Prot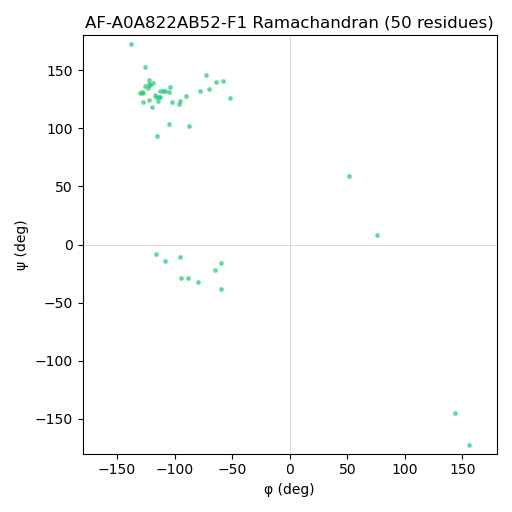ein AF-A0A822AB52-F1 (afdb_monomer)

pLDDT: mean 86.56, std 5.15, range [66.94, 93.06]

Structure (mmCIF, N/CA/C/O backbone):
data_AF-A0A822AB52-F1
#
_entry.id   AF-A0A822AB52-F1
#
loop_
_atom_site.group_PDB
_atom_site.id
_atom_site.type_symbol
_atom_site.label_atom_id
_atom_site.label_alt_id
_atom_site.label_comp_id
_atom_site.label_asym_id
_atom_site.label_entity_id
_atom_site.label_seq_id
_atom_site.pdbx_PDB_ins_code
_atom_site.Cartn_x
_atom_site.Cartn_y
_atom_site.Cartn_z
_atom_site.occupancy
_atom_site.B_iso_or_equiv
_atom_site.auth_seq_id
_atom_site.auth_comp_id
_atom_site.auth_asym_id
_atom_site.auth_atom_id
_atom_site.pdbx_PDB_model_num
ATOM 1 N N . ALA A 1 1 ? -0.262 9.890 4.476 1.00 77.75 1 ALA A N 1
ATOM 2 C CA . ALA A 1 1 ? 0.650 8.770 4.169 1.00 77.75 1 ALA A CA 1
ATOM 3 C C . ALA A 1 1 ? 2.000 9.314 3.711 1.00 77.75 1 ALA A C 1
ATOM 5 O O . ALA A 1 1 ? 2.056 10.458 3.273 1.00 77.75 1 ALA A O 1
ATOM 6 N N . GLN A 1 2 ? 3.066 8.533 3.845 1.00 85.12 2 GLN A N 1
ATOM 7 C CA . GLN A 1 2 ? 4.433 8.876 3.451 1.00 85.12 2 GLN A CA 1
ATOM 8 C C . GLN A 1 2 ? 4.966 7.789 2.521 1.00 85.12 2 GLN A C 1
ATOM 10 O O . GLN A 1 2 ? 4.751 6.610 2.792 1.00 85.12 2 GLN A O 1
ATOM 15 N N . VAL A 1 3 ? 5.634 8.181 1.439 1.00 88.12 3 VAL A N 1
ATOM 16 C CA . VAL A 1 3 ? 6.227 7.260 0.463 1.00 88.12 3 VAL A CA 1
ATOM 17 C C . VAL A 1 3 ? 7.734 7.461 0.469 1.00 88.12 3 VAL A C 1
ATOM 19 O O . VAL A 1 3 ? 8.206 8.588 0.339 1.00 88.12 3 VAL A O 1
ATOM 22 N N . GLU A 1 4 ? 8.475 6.37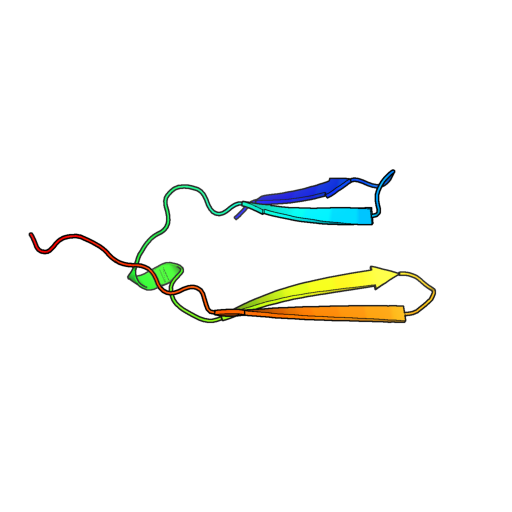1 0.612 1.00 90.12 4 GLU A N 1
ATOM 23 C CA . GLU A 1 4 ? 9.933 6.331 0.545 1.00 90.12 4 GLU A CA 1
ATOM 24 C C . GLU A 1 4 ? 10.339 5.373 -0.571 1.00 90.12 4 GLU A C 1
ATOM 26 O O . GLU A 1 4 ? 9.751 4.302 -0.714 1.00 90.12 4 GLU A O 1
ATOM 31 N N . MET A 1 5 ? 11.336 5.745 -1.370 1.00 85.25 5 MET A N 1
ATOM 32 C CA . MET A 1 5 ? 11.838 4.892 -2.444 1.00 85.25 5 MET A CA 1
ATOM 33 C C . MET A 1 5 ? 13.349 4.747 -2.312 1.00 85.25 5 MET A C 1
ATOM 35 O O . MET A 1 5 ? 14.082 5.737 -2.309 1.00 85.25 5 MET A O 1
ATOM 39 N N . ASN A 1 6 ? 13.821 3.512 -2.199 1.00 88.75 6 ASN A N 1
ATOM 40 C CA . ASN A 1 6 ? 15.235 3.197 -2.184 1.00 88.75 6 ASN A CA 1
ATOM 41 C C . ASN A 1 6 ? 15.721 3.013 -3.624 1.00 88.75 6 ASN A C 1
ATOM 43 O O . ASN A 1 6 ? 15.515 1.969 -4.237 1.00 88.75 6 ASN A O 1
ATOM 47 N N . ALA A 1 7 ? 16.399 4.025 -4.163 1.00 81.31 7 ALA A N 1
ATOM 48 C CA . ALA A 1 7 ? 16.913 3.989 -5.531 1.00 81.31 7 ALA A CA 1
ATOM 49 C C . ALA A 1 7 ? 17.993 2.913 -5.763 1.00 81.31 7 ALA A C 1
ATOM 51 O O . ALA A 1 7 ? 18.194 2.502 -6.902 1.00 81.31 7 ALA A O 1
ATOM 52 N N . ALA A 1 8 ? 18.681 2.448 -4.713 1.00 85.69 8 ALA A N 1
ATOM 53 C CA . ALA A 1 8 ? 19.723 1.430 -4.837 1.00 85.69 8 ALA A CA 1
ATOM 54 C C . ALA A 1 8 ? 19.149 0.008 -4.959 1.00 85.69 8 ALA A C 1
ATOM 56 O O . ALA A 1 8 ? 19.749 -0.829 -5.627 1.00 85.69 8 ALA A O 1
ATOM 57 N N . THR A 1 9 ? 18.001 -0.268 -4.331 1.00 86.62 9 THR A N 1
ATOM 58 C CA . THR A 1 9 ? 17.354 -1.595 -4.355 1.00 86.62 9 THR A CA 1
ATOM 59 C C . THR A 1 9 ? 16.084 -1.645 -5.204 1.00 86.62 9 THR A C 1
ATOM 61 O O . THR A 1 9 ? 15.603 -2.732 -5.509 1.00 86.62 9 THR A O 1
ATOM 64 N N . GLY A 1 10 ? 15.532 -0.492 -5.589 1.00 81.38 10 GLY A N 1
ATOM 65 C CA . GLY A 1 10 ? 14.239 -0.388 -6.269 1.00 81.38 10 GLY A CA 1
ATOM 66 C C . GLY A 1 10 ? 13.034 -0.592 -5.345 1.00 81.38 10 GLY A C 1
ATOM 67 O O . GLY A 1 10 ? 11.909 -0.680 -5.827 1.00 81.38 10 GLY A O 1
ATOM 68 N N . GLU A 1 11 ? 13.247 -0.670 -4.029 1.00 86.06 11 GLU A N 1
ATOM 69 C CA . GLU A 1 11 ? 12.175 -0.887 -3.057 1.00 86.06 11 GLU A CA 1
ATOM 70 C C . GLU A 1 11 ? 11.385 0.407 -2.809 1.00 86.06 11 GLU A C 1
ATOM 72 O O . GLU A 1 11 ? 11.970 1.462 -2.557 1.00 86.06 11 GLU A O 1
ATOM 77 N N . ALA A 1 12 ? 10.055 0.324 -2.848 1.00 86.50 12 ALA A N 1
ATOM 78 C CA . ALA A 1 12 ? 9.155 1.412 -2.479 1.00 86.50 12 ALA A CA 1
ATOM 79 C C . ALA A 1 12 ? 8.376 1.041 -1.211 1.00 86.50 12 ALA A C 1
ATOM 81 O O . ALA A 1 12 ? 7.798 -0.041 -1.117 1.00 86.50 12 ALA A O 1
ATOM 82 N N . LYS A 1 13 ? 8.327 1.957 -0.244 1.00 88.75 13 LYS A N 1
ATOM 83 C CA . LYS A 1 13 ? 7.653 1.778 1.042 1.00 88.75 13 LYS A CA 1
ATOM 84 C C . LYS A 1 13 ? 6.604 2.864 1.251 1.00 88.75 13 LYS A C 1
ATOM 86 O O . LYS A 1 13 ? 6.920 4.051 1.251 1.00 88.75 13 LYS A O 1
ATOM 91 N N . LEU A 1 14 ? 5.362 2.451 1.496 1.00 88.00 14 LEU A N 1
ATOM 92 C CA . LEU A 1 14 ? 4.265 3.323 1.916 1.00 88.00 14 LEU A CA 1
ATOM 93 C C . LEU A 1 14 ? 4.037 3.172 3.427 1.00 88.00 14 LEU A C 1
ATOM 95 O O . LEU A 1 14 ? 3.742 2.082 3.907 1.00 88.00 14 LEU A O 1
ATOM 99 N N . SER A 1 15 ? 4.129 4.271 4.172 1.00 90.00 15 SER A N 1
ATOM 100 C CA . SER A 1 15 ? 3.854 4.325 5.613 1.00 90.00 15 SER A CA 1
ATOM 101 C C . SER A 1 15 ? 2.619 5.187 5.896 1.00 90.00 15 SER A C 1
ATOM 103 O O . SER A 1 15 ? 2.538 6.344 5.473 1.00 90.00 15 SER A O 1
ATOM 105 N N . ILE A 1 16 ? 1.645 4.650 6.634 1.00 88.44 16 ILE A N 1
ATOM 106 C CA . ILE A 1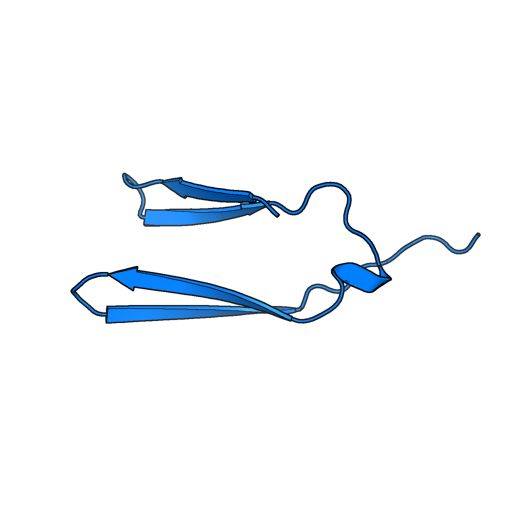 16 ? 0.423 5.365 7.037 1.00 88.44 16 ILE A CA 1
ATOM 107 C C . ILE A 1 16 ? 0.431 5.506 8.569 1.00 88.44 16 ILE A C 1
ATOM 109 O O . ILE A 1 16 ? 0.030 4.579 9.271 1.00 88.44 16 ILE A O 1
ATOM 113 N N . PRO A 1 17 ? 0.935 6.625 9.124 1.00 86.94 17 PRO A N 1
ATOM 114 C CA . PRO A 1 17 ? 0.921 6.843 10.567 1.00 86.94 17 PRO A CA 1
ATOM 115 C C . PRO A 1 17 ? -0.500 7.146 11.052 1.00 86.94 17 PRO A C 1
ATOM 117 O O . PRO A 1 17 ? -1.247 7.831 10.360 1.00 86.94 17 PRO A O 1
ATOM 120 N N . LYS A 1 18 ? -0.840 6.694 12.268 1.00 85.00 18 LYS A N 1
ATOM 121 C CA . LYS A 1 18 ? -2.157 6.911 12.903 1.00 85.00 18 LYS A CA 1
ATOM 122 C C . LYS A 1 18 ? -3.318 6.504 11.983 1.00 85.00 18 LYS A C 1
ATOM 124 O O . LYS A 1 18 ? -4.155 7.327 11.625 1.00 85.00 18 LYS A O 1
ATOM 129 N N . VAL A 1 19 ? -3.326 5.230 11.590 1.00 85.31 19 VAL A N 1
ATOM 130 C CA . VAL A 1 19 ? -4.396 4.640 10.777 1.00 85.31 19 VAL A CA 1
ATOM 131 C C . VAL A 1 19 ? -5.770 4.916 11.391 1.00 85.31 19 VAL A C 1
ATOM 133 O O . VAL A 1 19 ? -6.009 4.636 12.563 1.00 85.31 19 VAL A O 1
ATOM 136 N N . ASP A 1 20 ? -6.653 5.482 10.572 1.00 85.69 20 ASP A N 1
ATOM 137 C CA . ASP A 1 20 ? -8.035 5.805 10.928 1.00 85.69 20 ASP A CA 1
ATOM 138 C C . ASP A 1 20 ? -8.998 4.882 10.176 1.00 85.69 20 ASP A C 1
ATOM 140 O O . ASP A 1 20 ? -8.876 4.708 8.962 1.00 85.69 20 ASP A O 1
ATOM 144 N N . LEU A 1 21 ? -9.952 4.313 10.915 1.00 80.38 21 LEU A N 1
ATOM 145 C CA . LEU A 1 21 ? -10.910 3.313 10.442 1.00 80.38 21 LEU A CA 1
ATOM 146 C C . LEU A 1 21 ? -11.786 3.795 9.284 1.00 80.38 21 LEU A C 1
ATOM 148 O O . LEU A 1 21 ? -12.088 3.009 8.393 1.00 80.38 21 LEU A O 1
ATOM 152 N N . GLN A 1 22 ? -12.217 5.056 9.300 1.00 78.94 22 GLN A N 1
ATOM 153 C CA . GLN A 1 22 ? -13.143 5.581 8.296 1.00 78.94 22 GLN A CA 1
ATOM 154 C C . GLN A 1 22 ? -12.408 6.142 7.081 1.00 78.94 22 GLN A C 1
ATOM 156 O O . GLN A 1 22 ? -12.948 6.130 5.979 1.00 78.94 22 GLN A O 1
ATOM 161 N N . GLN A 1 23 ? -11.186 6.636 7.279 1.00 82.62 23 GLN A N 1
ATOM 162 C CA . GLN A 1 23 ? -10.432 7.318 6.229 1.00 82.62 23 GLN A CA 1
ATOM 163 C C . GLN A 1 23 ? -9.469 6.412 5.465 1.00 82.62 23 GLN A C 1
ATOM 165 O O . GLN A 1 23 ? -9.166 6.699 4.310 1.00 82.62 23 GLN A O 1
ATOM 170 N N . HIS A 1 24 ? -8.951 5.356 6.095 1.00 86.00 24 HIS A N 1
ATOM 171 C CA . HIS A 1 24 ? -7.867 4.557 5.516 1.00 86.00 24 HIS A CA 1
ATOM 172 C C . HIS A 1 24 ? -8.260 3.107 5.220 1.00 86.00 24 HIS A C 1
ATOM 174 O O . HIS A 1 24 ? -7.482 2.399 4.587 1.00 86.00 24 HIS A O 1
ATOM 180 N N . ALA A 1 25 ? -9.441 2.650 5.646 1.00 88.19 25 ALA A N 1
ATOM 181 C CA . ALA A 1 25 ? -9.931 1.333 5.261 1.00 88.19 25 ALA A CA 1
ATOM 182 C C . ALA A 1 25 ? -10.304 1.328 3.771 1.00 88.19 25 ALA A C 1
ATOM 184 O O . ALA A 1 25 ? -10.984 2.234 3.290 1.00 88.19 25 ALA A O 1
ATOM 185 N N . GLY A 1 26 ? -9.871 0.303 3.038 1.00 89.31 26 GLY A N 1
ATOM 186 C CA . GLY A 1 26 ? -10.173 0.174 1.615 1.00 89.31 26 GLY A CA 1
ATOM 187 C C . GLY A 1 26 ? -9.025 -0.412 0.810 1.00 89.31 26 GLY A C 1
ATOM 188 O O . GLY A 1 26 ? -8.309 -1.297 1.268 1.00 89.31 26 GLY A O 1
ATOM 189 N N . THR A 1 27 ? -8.868 0.057 -0.423 1.00 91.62 27 THR A N 1
ATOM 190 C CA . THR A 1 27 ? -7.866 -0.452 -1.362 1.00 91.62 27 THR A CA 1
ATOM 191 C C . THR A 1 27 ? -6.750 0.566 -1.551 1.00 91.62 27 THR A C 1
ATOM 193 O O . THR A 1 27 ? -7.005 1.741 -1.804 1.00 91.62 27 THR A O 1
ATOM 196 N N . VAL A 1 28 ? -5.510 0.100 -1.454 1.00 89.94 28 VAL A N 1
ATOM 197 C CA . VAL A 1 28 ? -4.298 0.872 -1.710 1.00 89.94 28 VAL A CA 1
ATOM 198 C C . VAL A 1 28 ? -3.625 0.302 -2.951 1.00 89.94 28 VAL A C 1
ATOM 200 O O . VAL A 1 28 ? -3.351 -0.894 -3.011 1.00 89.94 28 VAL A O 1
ATOM 203 N N . THR A 1 29 ? -3.336 1.159 -3.927 1.00 90.88 29 THR A N 1
ATOM 204 C CA . THR A 1 29 ? -2.592 0.780 -5.134 1.00 90.88 29 THR A CA 1
ATOM 205 C C . THR A 1 29 ? -1.250 1.496 -5.157 1.00 90.88 29 THR A C 1
ATOM 207 O O . THR A 1 29 ? -1.191 2.726 -5.112 1.00 90.88 29 THR A O 1
ATOM 210 N N . CYS A 1 30 ? -0.174 0.722 -5.239 1.00 88.25 30 CYS A N 1
ATOM 211 C CA . CYS A 1 30 ? 1.182 1.198 -5.458 1.00 88.25 30 CYS A CA 1
ATOM 212 C C . CYS A 1 30 ? 1.490 1.128 -6.954 1.00 88.25 30 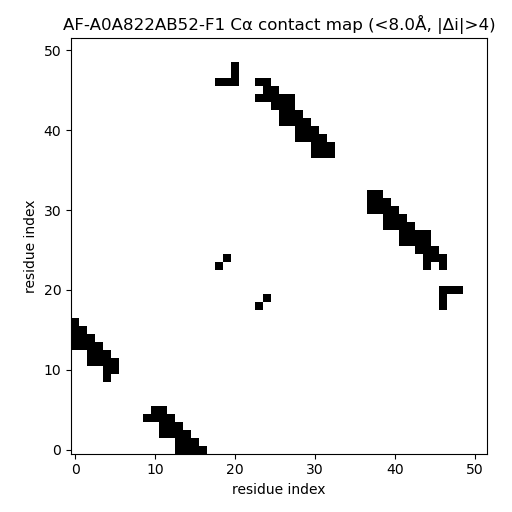CYS A C 1
ATOM 214 O O . CYS A 1 30 ? 1.402 0.060 -7.551 1.00 88.25 30 CYS A O 1
ATOM 216 N N . ARG A 1 31 ? 1.869 2.260 -7.551 1.00 90.56 31 ARG A N 1
ATOM 217 C CA . ARG A 1 31 ? 2.230 2.362 -8.969 1.00 90.56 31 ARG A CA 1
ATOM 218 C C . ARG A 1 31 ? 3.666 2.853 -9.093 1.00 90.56 31 ARG A C 1
ATOM 220 O O . ARG A 1 31 ? 3.971 3.961 -8.654 1.00 90.56 31 ARG A O 1
ATOM 227 N N . LEU A 1 32 ? 4.532 2.037 -9.686 1.00 86.12 32 LEU A N 1
ATOM 228 C CA . LEU A 1 32 ? 5.890 2.411 -10.069 1.00 86.12 32 LEU A CA 1
ATOM 229 C C . LEU A 1 32 ? 5.939 2.620 -11.580 1.00 86.12 32 LEU A C 1
ATOM 231 O O . LEU A 1 32 ? 5.491 1.775 -12.346 1.00 86.12 32 LEU A O 1
ATOM 235 N N . GLU A 1 33 ? 6.518 3.735 -12.007 1.00 89.69 33 GLU A N 1
ATOM 236 C CA . GLU A 1 33 ? 6.679 4.079 -13.417 1.00 89.69 33 GLU A CA 1
ATOM 237 C C . GLU A 1 33 ? 8.133 4.470 -13.680 1.00 89.69 33 GLU A C 1
ATOM 239 O O . GLU A 1 33 ? 8.719 5.276 -12.956 1.00 89.69 33 GLU A O 1
ATOM 244 N N . ASN A 1 34 ? 8.724 3.878 -14.714 1.00 85.19 34 ASN A N 1
ATOM 245 C CA . ASN A 1 34 ? 10.034 4.245 -15.231 1.00 85.19 34 ASN A CA 1
ATOM 246 C C . ASN A 1 34 ? 9.997 4.246 -16.776 1.00 85.19 34 ASN A C 1
ATOM 248 O O . ASN A 1 34 ? 9.013 3.801 -17.367 1.00 85.19 34 ASN A O 1
ATOM 252 N N . PRO A 1 35 ? 11.055 4.707 -17.469 1.00 92.31 35 PRO A N 1
ATOM 253 C CA . PRO A 1 35 ? 11.062 4.750 -18.936 1.00 92.31 35 PRO A CA 1
ATOM 254 C C . PRO A 1 35 ? 10.883 3.393 -19.640 1.00 92.31 35 PRO A C 1
ATOM 256 O O . PRO A 1 35 ? 10.613 3.364 -20.837 1.00 92.31 35 PRO A O 1
ATOM 259 N N . HIS A 1 36 ? 11.058 2.279 -18.927 1.00 88.75 36 HIS A N 1
ATOM 260 C CA . HIS A 1 36 ? 10.926 0.924 -19.463 1.00 88.75 36 HIS A CA 1
ATOM 261 C C . HIS A 1 36 ? 9.536 0.320 -19.221 1.00 88.75 36 HIS A C 1
ATOM 263 O O . HIS A 1 36 ? 9.232 -0.726 -19.793 1.00 88.75 36 HIS A O 1
ATOM 269 N N . GLY A 1 37 ? 8.691 0.946 -18.397 1.00 90.56 37 GLY A N 1
ATOM 270 C CA . GLY A 1 37 ? 7.330 0.485 -18.163 1.00 90.56 37 GLY A CA 1
ATOM 271 C C . GLY A 1 37 ? 6.725 0.929 -16.836 1.00 90.56 37 GLY A C 1
ATOM 272 O O . GLY A 1 37 ? 7.284 1.724 -16.079 1.00 90.56 37 GLY A O 1
ATOM 273 N N . ILE A 1 38 ? 5.546 0.375 -16.571 1.00 92.56 38 ILE A N 1
ATOM 274 C CA . ILE A 1 38 ? 4.748 0.621 -15.372 1.00 92.56 38 ILE A CA 1
ATOM 275 C C . ILE A 1 38 ? 4.516 -0.720 -14.675 1.00 92.56 38 ILE A C 1
ATOM 277 O O . ILE A 1 38 ? 4.246 -1.725 -15.333 1.00 92.56 38 ILE A O 1
ATOM 281 N N . GLN A 1 39 ? 4.621 -0.724 -13.352 1.00 89.56 39 GLN A N 1
ATOM 282 C CA . GLN A 1 39 ? 4.232 -1.829 -12.485 1.00 89.56 39 GLN A CA 1
ATOM 283 C C . GLN A 1 39 ? 3.214 -1.327 -11.463 1.00 89.56 39 GLN A C 1
ATOM 285 O O . GLN A 1 39 ? 3.397 -0.261 -10.872 1.00 89.56 39 GLN A O 1
ATOM 290 N N . GLU A 1 40 ? 2.143 -2.090 -11.268 1.00 92.56 40 GLU A N 1
ATOM 291 C CA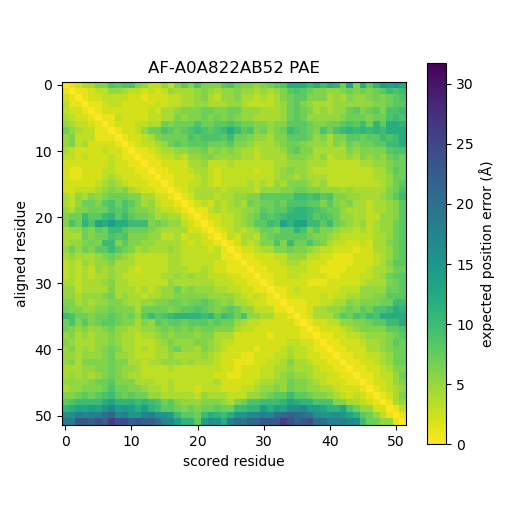 . GLU A 1 40 ? 1.061 -1.767 -10.340 1.00 92.56 40 GLU A CA 1
ATOM 292 C C . GLU A 1 40 ? 0.792 -2.951 -9.419 1.00 92.56 40 GLU A C 1
ATOM 294 O O . GLU A 1 40 ? 0.624 -4.078 -9.875 1.00 92.56 40 GLU A O 1
ATOM 299 N N . GLU A 1 41 ? 0.715 -2.669 -8.123 1.00 90.81 41 GLU A N 1
ATOM 300 C CA . GLU A 1 41 ? 0.396 -3.643 -7.088 1.00 90.81 41 GLU A CA 1
ATOM 301 C C . GLU A 1 41 ? -0.760 -3.101 -6.247 1.00 90.81 41 GLU A C 1
ATOM 303 O O . GLU A 1 41 ? -0.723 -1.958 -5.781 1.00 90.81 41 GLU A O 1
ATOM 308 N N . THR A 1 42 ? -1.791 -3.912 -6.025 1.00 93.06 42 THR A N 1
ATOM 309 C CA . THR A 1 42 ? -2.970 -3.516 -5.252 1.00 93.06 42 THR A CA 1
ATOM 310 C C . THR A 1 42 ? -3.099 -4.366 -3.995 1.00 93.06 42 THR A C 1
ATOM 312 O O . THR A 1 42 ? -3.148 -5.591 -4.063 1.00 93.06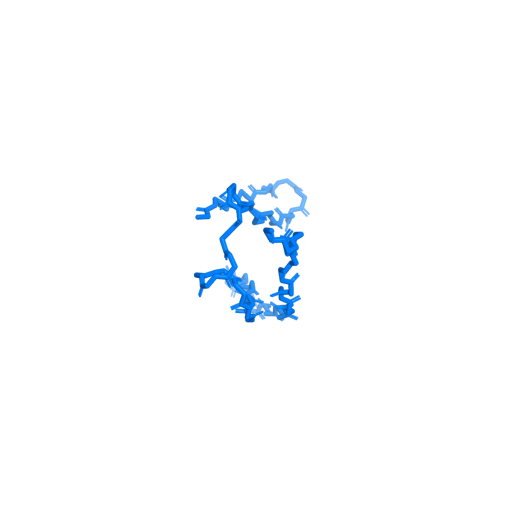 42 THR A O 1
ATOM 315 N N . ALA A 1 43 ? -3.220 -3.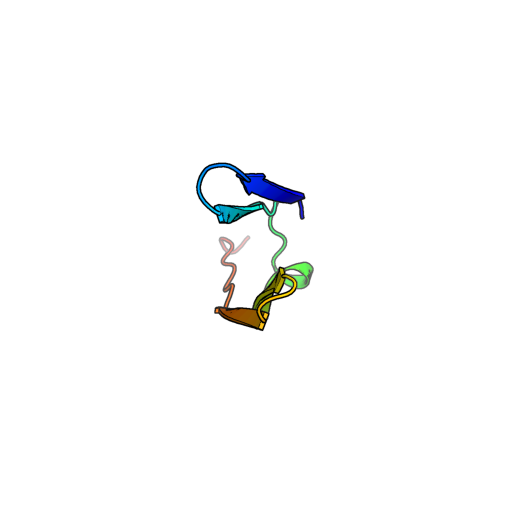708 -2.843 1.00 90.19 43 ALA A N 1
ATOM 316 C CA . ALA A 1 43 ? -3.431 -4.333 -1.545 1.00 90.19 43 ALA A CA 1
ATOM 317 C C . ALA A 1 43 ? -4.720 -3.812 -0.895 1.00 90.19 43 ALA A C 1
ATOM 319 O O . ALA A 1 43 ? -5.050 -2.628 -0.975 1.00 90.19 43 ALA A O 1
ATOM 320 N N . ARG A 1 44 ? -5.456 -4.696 -0.219 1.00 91.25 44 ARG A N 1
ATOM 321 C CA . ARG A 1 44 ? -6.599 -4.311 0.615 1.00 91.25 44 ARG A CA 1
ATOM 322 C C . ARG A 1 44 ? -6.118 -4.046 2.040 1.00 91.25 44 ARG A C 1
ATOM 324 O O . ARG A 1 44 ? -5.451 -4.891 2.628 1.00 91.25 44 ARG A O 1
ATOM 331 N N . LEU A 1 45 ? -6.462 -2.882 2.579 1.00 89.81 45 LEU A N 1
ATOM 332 C CA . LEU A 1 45 ? -6.192 -2.487 3.952 1.00 89.81 45 LEU A CA 1
ATOM 333 C C . LEU A 1 45 ? -7.487 -2.568 4.767 1.00 89.81 45 LEU A C 1
ATOM 335 O O . LEU A 1 45 ? -8.352 -1.697 4.672 1.00 89.81 45 LEU A O 1
ATOM 339 N N . ASP A 1 46 ? -7.603 -3.619 5.576 1.00 89.12 46 ASP A N 1
ATOM 340 C CA . ASP A 1 46 ? -8.679 -3.771 6.551 1.00 89.12 46 ASP A CA 1
ATOM 341 C C . ASP A 1 46 ? -8.180 -3.283 7.922 1.00 89.12 46 ASP A C 1
ATOM 343 O O . ASP A 1 46 ? -7.180 -3.774 8.451 1.00 89.12 46 ASP A O 1
ATOM 347 N N . ILE A 1 47 ? -8.856 -2.282 8.492 1.00 88.06 47 ILE A N 1
ATOM 348 C CA . ILE A 1 47 ? -8.496 -1.686 9.786 1.00 88.06 47 ILE A CA 1
ATOM 349 C C . ILE 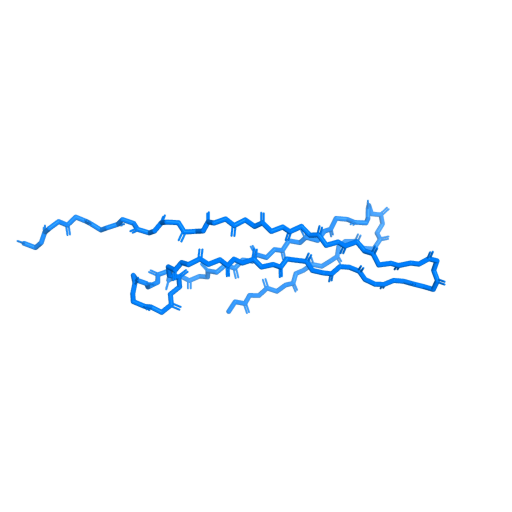A 1 47 ? -9.476 -2.195 10.837 1.00 88.06 47 ILE A C 1
ATOM 351 O O . ILE A 1 47 ? -10.682 -2.218 10.609 1.00 88.06 47 ILE A O 1
ATOM 355 N N . LEU A 1 48 ? -8.955 -2.588 11.997 1.00 85.75 48 LEU A N 1
ATOM 356 C CA . LEU A 1 48 ? -9.738 -3.062 13.133 1.00 85.75 48 LEU A CA 1
ATOM 357 C C . LEU A 1 48 ? -9.501 -2.134 14.327 1.00 85.75 48 LEU A C 1
ATOM 359 O O . LEU A 1 48 ? -8.364 -1.740 14.587 1.00 85.75 48 LEU A O 1
ATOM 363 N N . ALA A 1 49 ? -10.557 -1.822 15.075 1.00 82.25 49 ALA A N 1
ATOM 364 C CA . ALA A 1 49 ? -10.441 -1.214 16.398 1.00 82.25 49 ALA A CA 1
ATOM 365 C C . ALA A 1 49 ? -11.196 -2.046 17.429 1.00 82.25 49 ALA A C 1
ATOM 367 O O . ALA A 1 49 ? -12.164 -2.738 17.103 1.00 82.25 49 ALA A O 1
ATOM 368 N N . ALA A 1 50 ? -10.741 -1.963 18.678 1.00 79.19 50 ALA A N 1
ATOM 369 C CA . ALA A 1 50 ? -11.484 -2.508 19.799 1.00 79.19 50 ALA A CA 1
ATOM 370 C C . ALA A 1 50 ? -12.823 -1.754 19.946 1.00 79.19 50 ALA A C 1
ATOM 372 O O . ALA A 1 50 ? -12.837 -0.528 19.784 1.00 79.19 50 ALA A O 1
ATOM 373 N N . PRO A 1 51 ? -13.932 -2.452 20.248 1.00 69.94 51 PRO A N 1
ATOM 374 C CA . PRO A 1 51 ? -15.177 -1.799 20.636 1.00 69.94 51 PRO A CA 1
ATOM 375 C C . PRO A 1 51 ? -14.942 -0.929 21.879 1.00 69.94 51 PRO A C 1
ATOM 377 O O . PRO A 1 51 ? -14.184 -1.330 22.765 1.00 69.94 51 PRO A O 1
ATOM 380 N N . LEU A 1 52 ? -15.572 0.248 21.914 1.00 66.94 52 LEU A N 1
ATOM 381 C CA . LEU A 1 52 ? -15.593 1.138 23.081 1.00 66.94 52 LEU A CA 1
ATOM 382 C C . LEU A 1 52 ? -16.460 0.567 24.207 1.00 66.94 52 LEU A C 1
ATOM 384 O O . LEU A 1 52 ? -17.515 -0.026 23.884 1.00 66.94 52 LEU A O 1
#

Sequence (52 aa):
AQVEMNAATGEAKLSI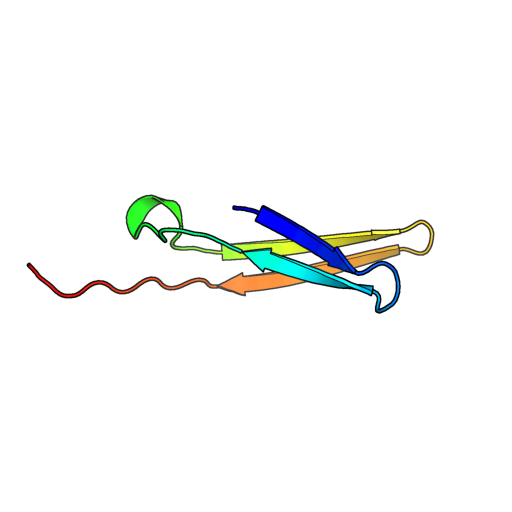PKVDLQQHAGTVTCRLENPHGIQEETARLDILAAPL

Radius of gyration: 14.13 Å; Cα contacts (8 Å, |Δi|>4): 59; chains: 1; bounding box: 35×13×42 Å

Solvent-accessible surface area (backbone atoms only — not comparable to full-atom values): 3607 Å² total; per-residue (Å²): 119,46,80,49,70,42,84,90,78,71,48,72,47,81,46,65,79,85,79,41,66,86,80,60,45,46,78,49,74,50,76,50,76,55,100,90,49,75,49,75,49,77,46,79,41,85,66,85,78,82,85,132

Secondary structure (DSSP, 8-state):
-EEEEETTTTEEEEE-SS--TTTS-EEEEEEEEETTEEEEEEEEE-------

Foldseek 3Di:
DDWDADPVVRDIDDDDPPDDQVPHFAKDKDWDDDPVGIDIDIDGDHDDDDDD

Nearest PDB structures (foldseek):
  6v92-assembly1_L  TM=5.111E-01  e=6.147E+00  Saccharomyces cerevisiae S288C

Mean predicted aligned error: 5.19 Å